Protein AF-A0A2S5M0J6-F1 (afdb_monomer_lite)

Secondary structure (DSSP, 8-state):
--HHHHHHTTS-EEE---TT--TTS--EEEEEEEEETTEEEEEEEETTS-EEE-HHHHHHHHHT--TT---------------------

Foldseek 3Di:
DDPVVVQVVPWDKDADDCPPPDPVDWDFGIWTWRADPNQTWIWTQTPVRDIDIDPVSVCCVVVVPDPPDPPPPPPDPPPPPDDDDDDDD

Structure (mmCIF, N/CA/C/O backbone):
data_AF-A0A2S5M0J6-F1
#
_entry.id   AF-A0A2S5M0J6-F1
#
loop_
_atom_site.group_PDB
_atom_site.id
_atom_site.type_symbol
_atom_site.label_atom_id
_atom_site.label_alt_id
_atom_site.label_comp_id
_atom_site.label_asym_id
_atom_site.label_entity_id
_atom_site.label_seq_id
_atom_site.pdbx_PDB_ins_code
_atom_site.Cartn_x
_atom_site.Cartn_y
_atom_site.Cartn_z
_atom_site.occupancy
_atom_site.B_iso_or_equiv
_atom_site.auth_seq_id
_atom_site.auth_comp_id
_atom_site.auth_asym_id
_atom_site.auth_atom_id
_atom_site.pdbx_PDB_model_num
ATOM 1 N N . MET A 1 1 ? 2.657 -19.919 0.087 1.00 55.06 1 MET A N 1
ATOM 2 C CA . MET A 1 1 ? 1.550 -18.971 0.300 1.00 55.06 1 MET A CA 1
ATOM 3 C C . MET A 1 1 ? 1.537 -18.551 1.747 1.00 55.06 1 MET A C 1
ATOM 5 O O . MET A 1 1 ? 1.160 -19.320 2.625 1.00 55.06 1 MET A O 1
ATOM 9 N N . THR A 1 2 ? 2.026 -17.349 1.979 1.00 74.31 2 THR A N 1
ATOM 10 C CA . THR A 1 2 ? 1.972 -16.658 3.257 1.00 74.31 2 THR A CA 1
ATOM 11 C C . THR A 1 2 ? 0.581 -16.037 3.447 1.00 74.31 2 THR A C 1
ATOM 13 O O . THR A 1 2 ? -0.108 -15.744 2.468 1.00 74.31 2 THR A O 1
ATOM 16 N N . PRO A 1 3 ? 0.125 -15.837 4.691 1.00 72.94 3 PRO A N 1
ATOM 17 C CA . PRO A 1 3 ? -1.177 -15.223 4.966 1.00 72.94 3 PRO A CA 1
ATOM 18 C C . PRO A 1 3 ? -1.313 -13.805 4.386 1.00 72.94 3 PRO A C 1
ATOM 20 O O . PRO A 1 3 ? -2.408 -13.410 4.001 1.00 72.94 3 PRO A O 1
ATOM 23 N N . VAL A 1 4 ? -0.204 -13.070 4.250 1.00 72.50 4 VAL A N 1
ATOM 24 C CA . VAL A 1 4 ? -0.186 -11.740 3.621 1.00 72.50 4 VAL A CA 1
ATOM 25 C C . VAL A 1 4 ? -0.446 -11.795 2.113 1.00 72.50 4 VAL A C 1
ATOM 27 O O . VAL A 1 4 ? -1.118 -10.920 1.578 1.00 72.50 4 VAL A O 1
ATOM 30 N N . GLU A 1 5 ? 0.005 -12.844 1.417 1.00 75.12 5 GLU A N 1
ATOM 31 C CA . GLU A 1 5 ? -0.270 -13.002 -0.016 1.00 75.12 5 GLU A CA 1
ATOM 32 C C . GLU A 1 5 ? -1.768 -13.162 -0.284 1.00 75.12 5 GLU A C 1
ATOM 34 O O . GLU A 1 5 ? -2.284 -12.507 -1.183 1.00 75.12 5 GLU A O 1
ATOM 39 N N . LYS A 1 6 ? -2.473 -13.936 0.553 1.00 79.75 6 LYS A N 1
ATOM 40 C CA . LYS A 1 6 ? -3.930 -14.116 0.444 1.00 79.75 6 LYS A CA 1
ATOM 41 C C . LYS A 1 6 ? -4.718 -12.822 0.640 1.00 79.75 6 LYS A C 1
ATOM 43 O O . LYS A 1 6 ? -5.757 -12.642 0.019 1.00 79.75 6 LYS A O 1
ATOM 48 N N . LEU A 1 7 ? -4.241 -11.926 1.503 1.00 73.88 7 LEU A N 1
ATOM 49 C CA . LEU A 1 7 ? -4.875 -10.620 1.706 1.00 73.88 7 LEU A CA 1
ATOM 50 C C . LEU A 1 7 ? -4.717 -9.734 0.465 1.00 73.88 7 LEU A C 1
ATOM 52 O O . LEU A 1 7 ? -5.662 -9.075 0.044 1.00 73.88 7 LEU A O 1
ATOM 56 N N . LEU A 1 8 ? -3.543 -9.776 -0.165 1.00 75.94 8 LEU A N 1
ATOM 57 C CA . LEU A 1 8 ? -3.249 -9.007 -1.375 1.00 75.94 8 LEU A CA 1
ATOM 58 C C . LEU A 1 8 ? -3.994 -9.519 -2.619 1.00 75.94 8 LEU A C 1
ATOM 60 O O . LEU A 1 8 ? -4.164 -8.755 -3.565 1.00 75.94 8 LEU A O 1
ATOM 64 N N . GLU A 1 9 ? -4.458 -10.773 -2.624 1.00 81.56 9 GLU A N 1
ATOM 65 C CA . GLU A 1 9 ? -5.340 -11.309 -3.676 1.00 81.56 9 GLU A CA 1
ATOM 66 C C . GLU A 1 9 ? -6.733 -10.661 -3.667 1.00 81.56 9 GLU A C 1
ATOM 68 O O . GLU A 1 9 ? -7.392 -10.621 -4.702 1.00 81.56 9 GLU A O 1
ATOM 73 N N . SER A 1 10 ? -7.179 -10.126 -2.525 1.00 80.56 10 SER A N 1
ATOM 74 C CA . SER A 1 10 ? -8.465 -9.424 -2.421 1.00 80.56 10 SER A CA 1
ATOM 75 C C . SER A 1 10 ? -8.397 -7.965 -2.883 1.00 80.56 10 SER A C 1
ATOM 77 O O . SER A 1 10 ? -9.430 -7.297 -2.944 1.00 80.56 10 SER A O 1
ATOM 79 N N . VAL A 1 11 ? -7.201 -7.449 -3.170 1.00 85.44 11 VAL A N 1
ATOM 80 C CA . VAL A 1 11 ? -7.009 -6.058 -3.583 1.00 85.44 11 VAL A CA 1
ATOM 81 C C . VAL A 1 11 ? -7.340 -5.923 -5.063 1.00 85.44 11 VAL A C 1
ATOM 83 O O . VAL A 1 11 ? -6.755 -6.600 -5.910 1.00 85.44 11 VAL A O 1
ATOM 86 N N . ALA A 1 12 ? -8.256 -5.011 -5.380 1.00 86.44 12 ALA A N 1
ATOM 87 C CA . ALA A 1 12 ? -8.489 -4.583 -6.750 1.00 86.44 12 ALA A CA 1
ATOM 88 C C . ALA A 1 12 ? -7.335 -3.669 -7.181 1.00 86.44 12 ALA A C 1
ATOM 90 O O . ALA A 1 12 ? -7.237 -2.526 -6.737 1.00 86.44 12 ALA A O 1
ATOM 91 N N . TRP A 1 13 ? -6.431 -4.205 -8.000 1.00 89.44 13 TRP A N 1
ATOM 92 C CA . TRP A 1 13 ? -5.297 -3.457 -8.531 1.00 89.44 13 TRP A CA 1
ATOM 93 C C . TRP A 1 13 ? -5.701 -2.685 -9.781 1.00 89.44 13 TRP A C 1
ATOM 95 O O . TRP A 1 13 ? -6.223 -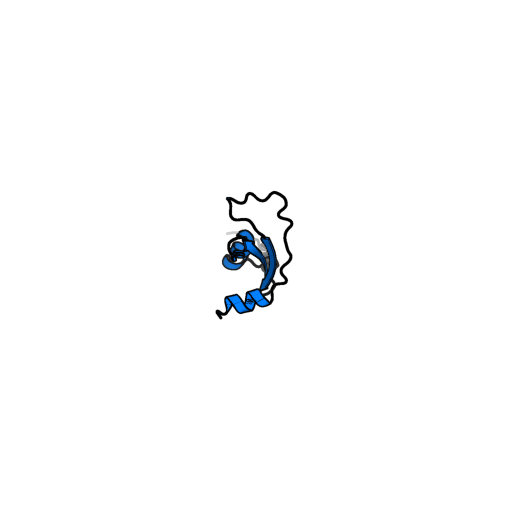3.260 -10.736 1.00 89.44 13 TRP A O 1
ATOM 105 N N . GLU A 1 14 ? -5.389 -1.398 -9.789 1.00 90.88 14 GLU A N 1
ATOM 106 C CA . GLU A 1 14 ? -5.572 -0.502 -10.920 1.00 90.88 14 GLU A CA 1
ATOM 107 C C . GLU A 1 14 ? -4.198 -0.105 -11.481 1.00 90.88 14 GLU A C 1
ATOM 109 O O . GLU A 1 14 ? -3.288 0.230 -10.712 1.00 90.88 14 GLU A O 1
ATOM 114 N N . PRO A 1 15 ? -3.998 -0.181 -12.809 1.00 90.62 15 PRO A N 1
ATOM 115 C CA . PRO A 1 15 ? -2.754 0.250 -13.427 1.00 90.62 15 PRO A CA 1
ATOM 116 C C . PRO A 1 15 ? -2.599 1.765 -13.284 1.00 90.62 15 PRO A C 1
ATOM 118 O O . PRO A 1 15 ? -3.548 2.520 -13.486 1.00 90.62 15 PRO A O 1
ATOM 121 N N . LEU A 1 16 ? -1.387 2.205 -12.960 1.00 87.62 16 LEU A N 1
ATOM 122 C CA . LEU A 1 16 ? -1.044 3.619 -12.912 1.00 87.62 16 LEU A CA 1
ATOM 123 C C . LEU A 1 16 ? -0.454 4.058 -14.252 1.00 87.62 16 LEU A C 1
ATOM 125 O O . LEU A 1 16 ? 0.398 3.376 -14.833 1.00 87.62 16 LEU A O 1
ATOM 129 N N . ASP A 1 17 ? -0.864 5.238 -14.710 1.00 82.56 17 ASP A N 1
ATOM 130 C CA . ASP A 1 17 ? -0.240 5.910 -15.844 1.00 82.56 17 ASP A CA 1
ATOM 131 C C . ASP A 1 17 ? 1.171 6.368 -15.461 1.00 82.56 17 ASP A C 1
ATOM 133 O O . ASP A 1 17 ? 1.384 7.410 -14.846 1.00 82.56 17 ASP A O 1
ATOM 137 N N . ASN A 1 18 ? 2.158 5.564 -15.848 1.00 76.12 18 ASN A N 1
ATOM 138 C CA . ASN A 1 18 ? 3.580 5.813 -15.605 1.00 76.12 18 ASN A CA 1
ATOM 139 C C . ASN A 1 18 ? 4.245 6.565 -16.761 1.00 76.12 18 ASN A C 1
ATOM 141 O O . ASN A 1 18 ? 5.419 6.349 -17.073 1.00 76.12 18 ASN A O 1
ATOM 145 N N . ASN A 1 19 ? 3.488 7.418 -17.451 1.00 72.25 19 ASN A N 1
ATOM 146 C CA . ASN A 1 19 ? 3.986 8.111 -18.627 1.00 72.25 19 ASN A CA 1
ATOM 147 C C . ASN A 1 19 ? 5.092 9.103 -18.217 1.00 72.25 19 ASN A C 1
ATOM 149 O O . ASN A 1 19 ? 4.809 10.162 -17.663 1.00 72.25 19 ASN A O 1
ATOM 153 N N . GLY A 1 20 ? 6.352 8.731 -18.463 1.00 69.06 20 GLY A N 1
ATOM 154 C CA . GLY A 1 20 ? 7.535 9.503 -18.063 1.00 69.06 20 GLY A CA 1
ATOM 155 C C . GLY A 1 20 ? 8.239 9.023 -16.790 1.00 69.06 20 GLY A C 1
ATOM 156 O O . GLY A 1 20 ? 9.098 9.744 -16.289 1.00 69.06 20 GLY A O 1
ATOM 157 N N . ALA A 1 21 ? 7.915 7.836 -16.266 1.00 72.56 21 ALA A N 1
ATOM 158 C CA . ALA A 1 21 ? 8.650 7.268 -15.139 1.00 72.56 21 ALA A CA 1
ATOM 159 C C . ALA A 1 21 ? 10.125 7.022 -15.502 1.00 72.56 21 ALA A C 1
ATOM 161 O O . ALA A 1 21 ? 10.443 6.408 -16.525 1.00 72.56 21 ALA A O 1
ATOM 162 N N . GLU A 1 22 ? 11.032 7.501 -14.652 1.00 73.12 22 GLU A N 1
ATOM 163 C CA . GLU A 1 22 ? 12.466 7.277 -14.809 1.00 73.12 22 GLU A CA 1
ATOM 164 C C . GLU A 1 22 ? 12.770 5.789 -14.597 1.00 73.12 22 GLU A C 1
ATOM 166 O O . GLU A 1 22 ? 12.546 5.235 -13.522 1.00 73.12 22 GLU A O 1
ATOM 171 N N . THR A 1 23 ? 13.282 5.119 -15.632 1.00 70.62 23 THR A N 1
ATOM 172 C CA . THR A 1 23 ? 13.544 3.667 -15.614 1.00 70.62 23 THR A CA 1
ATOM 173 C C . THR A 1 23 ? 14.628 3.246 -14.625 1.00 70.62 23 THR A C 1
ATOM 175 O O . THR A 1 23 ? 14.741 2.060 -14.325 1.00 70.62 23 THR A O 1
ATOM 178 N N . ASP A 1 24 ? 15.428 4.196 -14.141 1.00 79.31 24 ASP A N 1
ATOM 179 C CA . ASP A 1 24 ? 16.525 3.954 -13.200 1.00 79.31 24 ASP A CA 1
ATOM 180 C C . ASP A 1 24 ? 16.045 3.874 -11.739 1.00 79.31 24 ASP A C 1
ATOM 182 O O . ASP A 1 24 ? 16.719 3.299 -10.887 1.00 79.31 24 ASP A O 1
ATOM 186 N N . LEU A 1 25 ? 14.847 4.400 -11.445 1.00 82.19 25 LEU A N 1
ATOM 187 C CA . LEU A 1 25 ? 14.299 4.452 -10.094 1.00 82.19 25 LEU A CA 1
ATOM 188 C C . LEU A 1 25 ? 13.080 3.532 -9.929 1.00 82.19 25 LEU A C 1
ATOM 190 O O . LEU A 1 25 ? 12.266 3.377 -10.848 1.00 82.19 25 LEU A O 1
ATOM 194 N N . PRO A 1 26 ? 12.920 2.919 -8.741 1.00 82.00 26 PRO A N 1
ATOM 195 C CA . PRO A 1 26 ? 11.734 2.137 -8.436 1.00 82.00 26 PRO A CA 1
ATOM 196 C C . PRO A 1 26 ? 10.496 3.0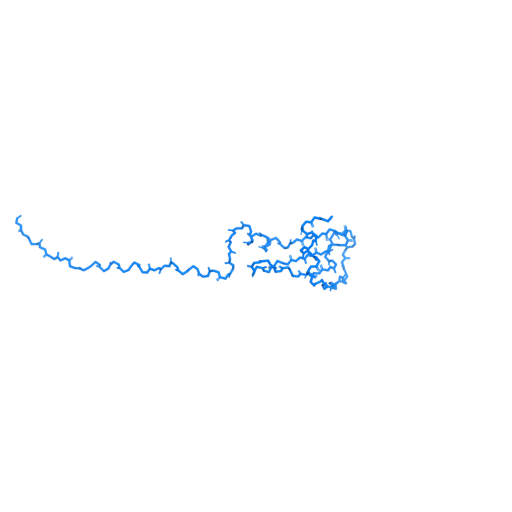41 -8.435 1.00 82.00 26 PRO A C 1
ATOM 198 O O . PRO A 1 26 ? 10.418 3.994 -7.661 1.00 82.00 26 PRO A O 1
ATOM 201 N N . HIS A 1 27 ? 9.519 2.717 -9.281 1.00 85.44 27 HIS A N 1
ATOM 202 C CA . HIS A 1 27 ? 8.273 3.473 -9.429 1.00 85.44 27 HIS A CA 1
ATOM 203 C C . HIS A 1 27 ? 7.047 2.558 -9.373 1.00 85.44 27 HIS A C 1
ATOM 205 O O . HIS A 1 27 ? 7.123 1.361 -9.666 1.00 85.44 27 HIS A O 1
ATOM 211 N N . ALA A 1 28 ? 5.911 3.128 -8.970 1.00 90.00 28 ALA A N 1
ATOM 212 C CA . ALA A 1 28 ? 4.658 2.409 -8.778 1.00 90.00 28 ALA A CA 1
ATOM 213 C C . ALA A 1 28 ? 3.942 2.146 -10.110 1.00 90.00 28 ALA A C 1
ATOM 215 O O . ALA A 1 28 ? 3.449 3.054 -10.762 1.00 90.00 28 ALA A O 1
ATOM 216 N N . THR A 1 29 ? 3.829 0.876 -10.487 1.00 90.56 29 THR A N 1
ATOM 217 C CA . THR A 1 29 ? 3.138 0.424 -11.706 1.00 90.56 29 THR A CA 1
ATOM 218 C C . THR A 1 29 ? 1.641 0.224 -11.516 1.00 90.56 29 THR A C 1
ATOM 220 O O . THR A 1 29 ? 0.867 0.472 -12.433 1.00 90.56 29 THR A O 1
ATOM 223 N N . HIS A 1 30 ? 1.235 -0.225 -10.330 1.00 92.12 30 HIS A N 1
ATOM 224 C CA . HIS A 1 30 ? -0.163 -0.458 -9.986 1.00 92.12 30 HIS A CA 1
ATOM 225 C C . HIS A 1 30 ? -0.438 0.095 -8.595 1.00 92.12 30 HIS A C 1
ATOM 227 O O . HIS A 1 30 ? 0.408 -0.024 -7.705 1.00 92.12 30 HIS A O 1
ATOM 233 N N . SER A 1 31 ? -1.631 0.638 -8.402 1.00 93.12 31 SER A N 1
ATOM 234 C CA . SER A 1 31 ? -2.170 1.031 -7.104 1.00 93.12 31 SER A CA 1
ATOM 235 C C . SER A 1 31 ? -3.328 0.126 -6.721 1.00 93.12 31 SER A C 1
ATOM 237 O O . SER A 1 31 ? -4.043 -0.383 -7.576 1.00 93.12 31 SER A O 1
ATOM 239 N N . GLY A 1 32 ? -3.538 -0.057 -5.429 1.00 91.12 32 GLY A N 1
ATOM 240 C CA . GLY A 1 32 ? -4.708 -0.730 -4.893 1.00 91.12 32 GLY A CA 1
ATOM 241 C C . GLY A 1 32 ? -5.013 -0.214 -3.497 1.00 91.12 32 GLY A C 1
ATOM 242 O O . GLY A 1 32 ? -4.163 0.393 -2.846 1.00 91.12 32 GLY A O 1
ATOM 243 N N . VAL A 1 33 ? -6.231 -0.456 -3.028 1.00 90.62 33 VAL A N 1
ATOM 244 C CA . VAL A 1 33 ? -6.630 -0.147 -1.654 1.00 90.62 33 VAL A CA 1
ATOM 245 C C . VAL A 1 33 ? -7.007 -1.450 -0.972 1.00 90.62 33 VAL A C 1
ATOM 247 O O . VAL A 1 33 ? -7.879 -2.177 -1.444 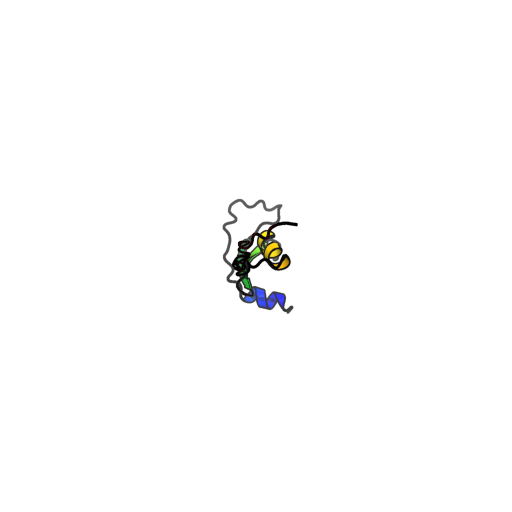1.00 90.62 33 VAL A O 1
ATOM 250 N N . LEU A 1 34 ? -6.326 -1.753 0.129 1.00 87.75 34 LEU A N 1
ATOM 251 C CA . LEU A 1 34 ? -6.631 -2.887 0.985 1.00 87.75 34 LEU A CA 1
ATOM 252 C C . LEU A 1 34 ? -7.417 -2.387 2.193 1.00 87.75 34 LEU A C 1
ATOM 254 O O . LEU A 1 34 ? -6.933 -1.543 2.941 1.00 87.75 34 LEU A O 1
ATOM 258 N N . GLU A 1 35 ? -8.619 -2.913 2.390 1.00 84.56 35 GLU A N 1
ATOM 259 C CA . GLU A 1 35 ? -9.434 -2.597 3.559 1.00 84.56 35 GLU A CA 1
ATOM 260 C C . GLU A 1 35 ? -9.248 -3.680 4.629 1.00 84.56 35 GLU A C 1
ATOM 262 O O . GLU A 1 35 ? -9.532 -4.855 4.391 1.00 84.56 35 GLU A O 1
ATOM 267 N N . ILE A 1 36 ? -8.748 -3.301 5.807 1.00 80.44 36 ILE A N 1
ATOM 268 C CA . ILE A 1 36 ? -8.570 -4.201 6.956 1.00 80.44 36 ILE A CA 1
ATOM 269 C C . ILE A 1 36 ? -9.215 -3.553 8.175 1.00 80.44 36 ILE A C 1
ATOM 271 O O . ILE A 1 36 ? -8.803 -2.474 8.580 1.00 80.44 36 ILE A O 1
ATOM 275 N N . ASN A 1 37 ? -10.199 -4.213 8.794 1.00 75.88 37 ASN A N 1
ATOM 276 C CA . ASN A 1 37 ? -10.889 -3.699 9.988 1.00 75.88 37 ASN A CA 1
ATOM 277 C C . ASN A 1 37 ? -11.431 -2.260 9.820 1.00 75.88 37 ASN A C 1
ATOM 279 O O . ASN A 1 37 ? -11.379 -1.467 10.753 1.00 75.88 37 ASN A O 1
ATOM 283 N N . GLY A 1 38 ? -11.917 -1.908 8.623 1.00 77.50 38 GLY A N 1
ATOM 284 C CA . GLY A 1 38 ? -12.411 -0.559 8.310 1.00 77.50 38 GLY A CA 1
ATOM 285 C C . GLY A 1 38 ? -11.321 0.477 8.002 1.00 77.50 38 GLY A C 1
ATOM 286 O O . GLY A 1 38 ? -11.639 1.596 7.611 1.00 77.50 38 GLY A O 1
ATOM 287 N N . LEU A 1 39 ? -10.041 0.110 8.115 1.00 78.19 39 LEU A N 1
ATOM 288 C CA . LEU A 1 39 ? -8.909 0.947 7.726 1.00 78.19 39 LEU A CA 1
ATOM 289 C C . LEU A 1 39 ? -8.568 0.705 6.260 1.00 78.19 39 LEU A C 1
ATOM 291 O O . LEU A 1 39 ? -8.364 -0.434 5.838 1.00 78.19 39 LEU A O 1
ATOM 295 N N . LYS A 1 40 ? -8.478 1.786 5.489 1.00 86.38 40 LYS A N 1
ATOM 296 C CA . LYS A 1 40 ? -8.091 1.754 4.078 1.00 86.38 40 LYS A CA 1
ATOM 297 C C . LYS A 1 40 ? -6.595 2.001 3.965 1.00 86.38 40 LYS A C 1
ATOM 299 O O . LYS A 1 40 ? -6.127 3.091 4.265 1.00 86.38 40 LYS A O 1
ATOM 304 N N . LEU A 1 41 ? -5.865 0.985 3.524 1.00 87.88 41 LEU A N 1
ATOM 305 C CA . LEU A 1 41 ? -4.422 1.022 3.332 1.00 87.88 41 LEU A CA 1
ATOM 306 C C . LEU A 1 41 ? -4.125 1.110 1.838 1.00 87.88 41 LEU A C 1
ATOM 308 O O . LEU A 1 41 ? -4.440 0.190 1.074 1.00 87.88 41 LEU A O 1
ATOM 312 N N . ARG A 1 42 ? -3.499 2.199 1.402 1.00 90.62 42 ARG A N 1
ATOM 313 C CA . ARG A 1 42 ? -3.028 2.324 0.024 1.00 90.62 42 ARG A CA 1
ATOM 314 C C . ARG A 1 42 ? -1.822 1.414 -0.180 1.00 90.62 42 ARG A C 1
ATOM 316 O O . ARG A 1 42 ? -0.877 1.391 0.609 1.00 90.62 42 ARG A O 1
ATOM 323 N N . CYS A 1 43 ? -1.881 0.640 -1.252 1.00 91.19 43 CYS A N 1
ATOM 324 C CA . CYS A 1 43 ? -0.889 -0.348 -1.638 1.00 91.19 43 CYS A CA 1
ATOM 325 C C . CYS A 1 43 ? -0.390 -0.023 -3.043 1.00 91.19 43 CYS A C 1
ATOM 327 O O . CYS A 1 43 ? -1.178 0.327 -3.921 1.00 91.19 43 CYS A O 1
ATOM 329 N N . TYR A 1 44 ? 0.900 -0.217 -3.287 1.00 91.56 44 TYR A N 1
ATOM 330 C CA . TYR A 1 44 ? 1.504 0.012 -4.592 1.00 91.56 44 TYR A CA 1
ATOM 331 C C . TYR A 1 44 ? 2.385 -1.167 -4.989 1.00 91.56 44 TYR A C 1
ATOM 333 O O . TYR A 1 44 ? 3.141 -1.703 -4.177 1.00 91.56 44 TYR A O 1
ATOM 341 N N . THR A 1 45 ? 2.305 -1.563 -6.255 1.00 91.06 45 THR A N 1
ATOM 342 C CA . THR A 1 45 ? 3.214 -2.545 -6.851 1.00 91.06 45 THR A CA 1
ATOM 343 C C . THR A 1 45 ? 4.262 -1.810 -7.665 1.00 91.06 45 THR A C 1
ATOM 345 O O . THR A 1 45 ? 3.933 -1.088 -8.602 1.00 91.06 45 THR A O 1
ATOM 348 N N . LEU A 1 46 ? 5.529 -2.001 -7.323 1.00 90.19 46 LEU A N 1
ATOM 349 C CA . LEU A 1 46 ? 6.660 -1.408 -8.022 1.00 90.19 46 LEU A CA 1
ATOM 350 C C . LEU A 1 46 ? 7.008 -2.199 -9.289 1.00 90.19 46 LEU A C 1
ATOM 352 O O . LEU A 1 46 ? 6.695 -3.384 -9.403 1.00 90.19 46 LEU A O 1
ATOM 356 N N . ASN A 1 47 ? 7.710 -1.554 -10.217 1.00 88.06 47 ASN A N 1
ATOM 357 C CA . ASN A 1 47 ? 8.216 -2.171 -11.449 1.00 88.06 47 ASN A CA 1
ATOM 358 C C . ASN A 1 47 ? 9.124 -3.395 -11.212 1.00 88.06 47 ASN A C 1
ATOM 360 O O . ASN A 1 47 ? 9.173 -4.292 -12.046 1.00 88.06 47 ASN A O 1
ATOM 364 N N . ASP A 1 48 ? 9.797 -3.460 -10.062 1.00 86.88 48 ASP A N 1
ATOM 365 C CA . ASP A 1 48 ? 10.656 -4.578 -9.637 1.00 86.88 48 ASP A CA 1
ATOM 366 C C . ASP A 1 48 ? 9.872 -5.752 -8.997 1.00 86.88 48 ASP A C 1
ATOM 368 O O . ASP A 1 48 ? 10.450 -6.683 -8.444 1.00 86.88 48 ASP A O 1
ATOM 372 N N . GLY A 1 49 ? 8.535 -5.706 -8.998 1.00 84.06 49 GLY A N 1
ATOM 373 C CA . GLY A 1 49 ? 7.673 -6.744 -8.413 1.00 84.06 49 GLY A CA 1
ATOM 374 C C . GLY A 1 49 ? 7.525 -6.672 -6.888 1.00 84.06 49 GLY A C 1
ATOM 375 O O . GLY A 1 49 ? 6.767 -7.443 -6.296 1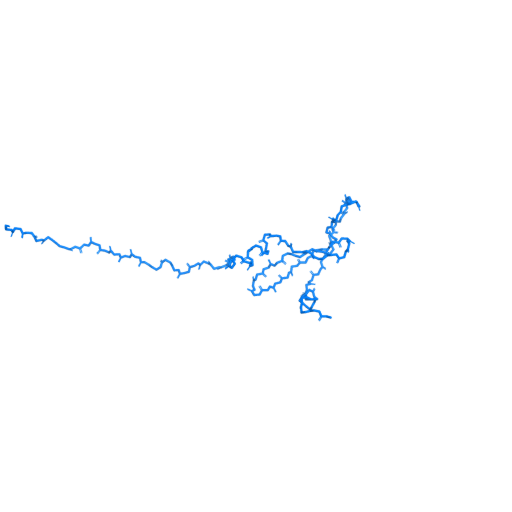.00 84.06 49 GLY A O 1
ATOM 376 N N . ARG A 1 50 ? 8.202 -5.721 -6.236 1.00 87.31 50 ARG A N 1
ATOM 377 C CA . ARG A 1 50 ? 8.002 -5.405 -4.817 1.00 87.31 50 ARG A CA 1
ATOM 378 C 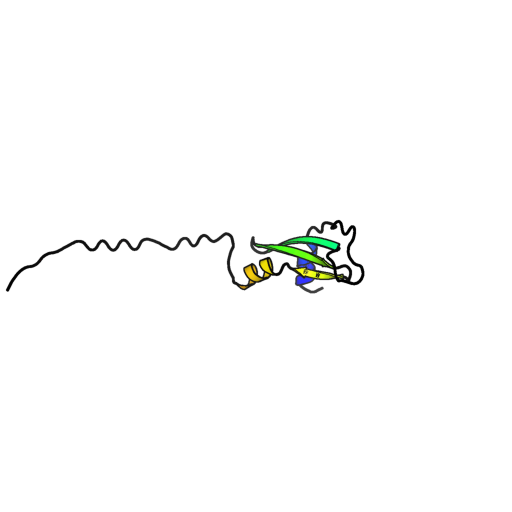C . ARG A 1 50 ? 6.651 -4.729 -4.597 1.00 87.31 50 ARG A C 1
ATOM 380 O O . ARG A 1 50 ? 6.232 -3.895 -5.392 1.00 87.31 50 ARG A O 1
ATOM 387 N N . ARG A 1 51 ? 5.992 -5.059 -3.488 1.00 88.25 51 ARG A N 1
ATOM 388 C CA . ARG A 1 51 ? 4.742 -4.425 -3.050 1.00 88.25 51 ARG A CA 1
ATOM 389 C C . ARG A 1 51 ? 5.018 -3.615 -1.797 1.00 88.25 51 ARG A C 1
ATOM 391 O O . ARG A 1 51 ? 5.651 -4.121 -0.872 1.00 88.25 51 ARG A O 1
ATOM 398 N N . ILE A 1 52 ? 4.566 -2.374 -1.789 1.00 88.69 52 ILE A N 1
ATOM 399 C CA . ILE A 1 52 ? 4.745 -1.440 -0.682 1.00 88.69 52 ILE A CA 1
ATOM 400 C C . ILE A 1 52 ? 3.388 -0.904 -0.243 1.00 88.69 52 ILE A C 1
ATOM 402 O O . ILE A 1 52 ? 2.444 -0.862 -1.032 1.00 88.69 52 ILE A O 1
ATOM 406 N N . PHE A 1 53 ? 3.307 -0.497 1.015 1.00 89.31 53 PHE A N 1
ATOM 407 C CA . PHE A 1 53 ? 2.161 0.223 1.553 1.00 89.31 53 PHE A CA 1
ATOM 408 C C . PHE A 1 53 ? 2.540 1.683 1.753 1.00 89.31 53 PHE A C 1
ATOM 410 O O . PHE A 1 53 ? 3.719 2.001 1.937 1.00 89.31 53 PHE A O 1
ATOM 417 N N . ASP A 1 54 ? 1.544 2.554 1.715 1.00 88.81 54 ASP A N 1
ATOM 418 C CA . ASP A 1 54 ? 1.731 3.957 2.040 1.00 88.81 54 ASP A CA 1
ATOM 419 C C . ASP A 1 54 ? 2.166 4.117 3.502 1.00 88.81 54 ASP A C 1
ATOM 421 O O . ASP A 1 54 ? 1.622 3.483 4.412 1.00 88.81 54 ASP A O 1
ATOM 425 N N . ALA A 1 55 ? 3.190 4.939 3.719 1.00 86.81 55 ALA A N 1
ATOM 426 C CA . ALA A 1 55 ? 3.771 5.123 5.039 1.00 86.81 55 ALA A CA 1
ATOM 427 C C . ALA A 1 55 ? 2.782 5.780 6.009 1.00 86.81 55 ALA A C 1
ATOM 429 O O . ALA A 1 55 ? 2.795 5.447 7.192 1.00 86.81 55 ALA A O 1
ATOM 430 N N . GLU A 1 56 ? 1.915 6.674 5.525 1.00 84.31 56 GLU A N 1
ATOM 431 C CA . GLU A 1 56 ? 0.925 7.348 6.366 1.00 84.31 56 GLU A CA 1
ATOM 432 C C . GLU A 1 56 ? -0.120 6.355 6.879 1.00 84.31 56 GLU A C 1
ATOM 434 O O . GLU A 1 56 ? -0.448 6.349 8.066 1.00 84.31 56 GLU A O 1
ATOM 439 N N . ASP A 1 57 ? -0.577 5.459 6.003 1.00 84.25 57 ASP A N 1
ATOM 440 C CA . ASP A 1 57 ? -1.623 4.489 6.325 1.00 84.25 57 ASP A CA 1
ATOM 441 C C . ASP A 1 57 ? -1.101 3.390 7.266 1.00 84.25 57 ASP A C 1
ATOM 443 O O . ASP A 1 57 ? -1.785 2.986 8.208 1.00 84.25 57 ASP A O 1
ATOM 447 N N . ILE A 1 58 ? 0.140 2.930 7.063 1.00 83.31 58 ILE A N 1
ATOM 448 C CA . ILE A 1 58 ? 0.797 1.999 7.992 1.00 83.31 58 ILE A CA 1
ATOM 449 C C . ILE A 1 58 ? 1.051 2.664 9.341 1.00 83.31 58 ILE A C 1
ATOM 451 O O . ILE A 1 58 ? 0.875 2.020 10.373 1.00 83.31 58 ILE A O 1
ATOM 455 N N . ASN A 1 59 ? 1.436 3.940 9.356 1.00 84.31 59 ASN A N 1
ATOM 456 C CA . ASN A 1 59 ? 1.618 4.657 10.608 1.00 84.31 59 ASN A CA 1
ATOM 457 C C . ASN A 1 59 ? 0.290 4.778 11.369 1.00 84.31 59 ASN A C 1
ATOM 459 O O . ASN A 1 59 ? 0.267 4.506 12.561 1.00 84.31 59 ASN A O 1
ATOM 463 N N . ALA A 1 60 ? -0.822 5.073 10.689 1.00 79.88 60 ALA A N 1
ATOM 464 C CA . ALA A 1 60 ? -2.150 5.088 11.307 1.00 79.88 60 ALA A CA 1
ATOM 465 C C . ALA A 1 60 ? -2.554 3.712 11.870 1.00 79.88 60 ALA A C 1
ATOM 467 O O . ALA A 1 60 ? -3.051 3.617 12.992 1.00 79.88 60 ALA A O 1
ATOM 468 N N . LEU A 1 61 ? -2.275 2.636 11.127 1.00 78.19 61 LEU A N 1
ATOM 469 C CA . LEU A 1 61 ? -2.534 1.263 11.566 1.00 78.19 61 LEU A CA 1
ATOM 470 C C . LEU A 1 61 ? -1.717 0.877 12.811 1.00 78.19 61 LEU A C 1
ATOM 472 O O . LEU A 1 61 ? -2.237 0.208 13.702 1.00 78.19 61 LEU A O 1
ATOM 476 N N . LEU A 1 62 ? -0.436 1.256 12.860 1.00 78.69 62 LEU A N 1
ATOM 477 C CA . LEU A 1 62 ? 0.490 0.883 13.935 1.00 78.69 62 LEU A CA 1
ATOM 478 C C . LEU A 1 62 ? 0.374 1.776 15.177 1.00 78.69 62 LEU A C 1
ATOM 480 O O . LEU A 1 62 ? 0.602 1.290 16.282 1.00 78.69 62 LEU A O 1
ATOM 484 N N . ASP A 1 63 ? 0.008 3.048 15.007 1.00 75.62 63 ASP A N 1
ATOM 485 C CA . ASP A 1 63 ? -0.260 3.995 16.101 1.00 75.62 63 ASP A CA 1
ATOM 486 C C . ASP A 1 63 ? -1.559 3.645 16.851 1.00 75.62 63 ASP A C 1
ATOM 488 O O . ASP A 1 63 ? -1.807 4.144 17.944 1.00 75.62 63 ASP A O 1
ATOM 492 N N . GLY A 1 64 ? -2.384 2.750 16.290 1.00 62.91 64 GLY A N 1
ATOM 493 C CA . GLY A 1 64 ? -3.673 2.372 16.869 1.00 62.91 64 GLY A CA 1
ATOM 494 C C . GLY A 1 64 ? -4.705 3.498 16.801 1.00 62.91 64 GLY A C 1
ATOM 495 O O . GLY A 1 64 ? -5.697 3.448 17.520 1.00 62.91 64 GLY A O 1
ATOM 496 N N . ARG A 1 65 ? -4.466 4.509 15.956 1.00 54.97 65 ARG A N 1
ATOM 497 C CA . ARG A 1 65 ? -5.367 5.635 15.741 1.00 54.97 65 ARG A CA 1
ATOM 498 C C . ARG A 1 65 ? -6.360 5.270 14.653 1.00 54.97 65 ARG A C 1
ATOM 500 O O . ARG A 1 65 ? -6.097 5.384 13.460 1.00 54.97 65 ARG A O 1
ATOM 507 N N . ASP A 1 66 ? -7.519 4.829 15.092 1.00 58.75 66 ASP A N 1
ATOM 508 C CA . ASP A 1 66 ? -8.730 4.763 14.295 1.00 58.75 66 ASP A CA 1
ATOM 509 C C . ASP A 1 66 ? -9.046 6.176 13.750 1.00 58.75 66 ASP A C 1
ATOM 511 O O . ASP A 1 66 ? -9.312 7.095 14.524 1.00 58.75 66 ASP A O 1
ATOM 515 N N . PRO A 1 67 ? -9.036 6.404 12.421 1.00 54.62 67 PRO A N 1
ATOM 516 C CA . PRO A 1 67 ? -9.373 7.705 11.841 1.00 54.62 67 PRO A CA 1
ATOM 517 C C . PRO A 1 67 ? -10.870 8.051 11.973 1.00 54.62 67 PRO A C 1
ATOM 519 O O . PRO A 1 67 ? -11.267 9.136 11.559 1.00 54.62 67 PRO A O 1
ATOM 522 N N . ASP A 1 68 ? -11.675 7.148 12.551 1.00 54.59 68 ASP A N 1
ATOM 523 C CA . ASP A 1 68 ? -13.124 7.281 12.769 1.00 54.59 68 ASP A CA 1
ATOM 524 C C . ASP A 1 68 ? -13.525 7.228 14.261 1.00 54.59 68 ASP A C 1
ATOM 526 O O . ASP A 1 68 ? -14.694 7.392 14.599 1.00 54.59 68 ASP A O 1
ATOM 530 N N . PHE A 1 69 ? -12.585 7.023 15.194 1.00 49.38 69 PHE A N 1
ATOM 531 C CA . PHE A 1 69 ? -12.912 7.055 16.623 1.00 49.38 69 PHE A CA 1
ATOM 532 C C . PHE A 1 69 ? -12.824 8.497 17.123 1.00 49.38 69 PHE A C 1
ATOM 534 O O . PHE A 1 69 ? -11.845 8.940 17.728 1.00 49.38 69 PHE A O 1
ATOM 541 N N . GLU A 1 70 ? -13.887 9.262 16.880 1.00 53.03 70 GLU A N 1
ATOM 542 C CA . GLU A 1 70 ? -14.243 10.316 17.822 1.00 53.03 70 GLU A CA 1
ATOM 543 C C . GLU A 1 70 ? -14.377 9.656 19.197 1.00 53.03 70 GLU A C 1
ATOM 545 O O . GLU A 1 70 ? -15.374 8.993 19.463 1.00 53.03 70 GLU A O 1
ATOM 550 N N . SER A 1 71 ? -13.362 9.797 20.053 1.00 54.31 71 SER A N 1
ATOM 551 C CA . SER A 1 71 ? -13.414 9.388 21.456 1.00 54.31 71 SER A CA 1
ATOM 552 C C . SER A 1 71 ? -14.710 9.899 22.095 1.00 54.31 71 SER A C 1
ATOM 554 O O . SER A 1 71 ? -14.800 11.098 22.375 1.00 54.31 71 SER A O 1
ATOM 556 N N . PRO A 1 72 ? -15.706 9.051 22.417 1.00 60.66 72 PRO A N 1
ATOM 557 C CA . PRO A 1 72 ? -16.884 9.502 23.139 1.00 60.66 72 PRO A CA 1
ATOM 558 C C . PRO A 1 72 ? -16.581 9.454 24.640 1.00 60.66 72 PRO A C 1
ATOM 560 O O . PRO A 1 72 ? -17.230 8.738 25.405 1.00 60.66 72 PRO A O 1
ATOM 563 N N . HIS A 1 73 ? -15.532 10.158 25.067 1.00 54.66 73 HIS A N 1
ATOM 564 C CA . HIS A 1 73 ? -15.166 10.218 26.477 1.00 54.66 73 HIS A CA 1
ATOM 565 C C . HIS A 1 73 ? -14.481 11.529 26.862 1.00 54.66 73 HIS A C 1
ATOM 567 O O . HIS A 1 73 ? -13.390 11.535 27.417 1.00 54.66 73 HIS A O 1
ATOM 573 N N . ASP A 1 74 ? -15.167 12.644 26.630 1.00 52.66 74 ASP A N 1
ATOM 574 C CA . ASP A 1 74 ? -15.159 13.710 27.634 1.00 52.66 74 ASP A CA 1
ATOM 575 C C . ASP A 1 74 ? -16.592 13.851 28.158 1.00 52.66 74 ASP A C 1
ATOM 577 O O . ASP A 1 74 ? -17.353 14.764 27.840 1.00 52.66 74 ASP A O 1
ATOM 581 N N . ALA A 1 75 ? -17.014 12.804 28.872 1.00 55.06 75 ALA A N 1
ATOM 582 C CA . ALA A 1 75 ? -18.200 12.860 29.699 1.00 55.06 75 ALA A CA 1
ATOM 583 C C . ALA A 1 75 ? -17.926 13.868 30.823 1.00 55.06 75 ALA A C 1
ATOM 585 O O . ALA A 1 75 ? -16.988 13.695 31.597 1.00 55.06 75 ALA A O 1
ATOM 586 N N . GLY A 1 76 ? -18.756 14.911 30.850 1.00 56.09 76 GLY A N 1
ATOM 587 C CA . GLY A 1 76 ? -18.792 16.021 31.796 1.00 56.09 76 GLY A CA 1
ATOM 588 C C . GLY A 1 76 ? -18.024 15.858 33.109 1.00 56.09 76 GLY A C 1
ATOM 589 O O . GLY A 1 76 ? -18.378 15.054 33.968 1.00 56.09 76 GLY A O 1
ATOM 590 N N . GLN A 1 77 ? -17.067 16.758 33.328 1.00 55.38 77 GLN A N 1
ATOM 591 C CA . GLN A 1 77 ? -16.840 17.299 34.663 1.00 55.38 77 GLN A CA 1
ATOM 592 C C . GLN A 1 77 ? -17.658 18.583 34.836 1.00 55.38 77 GLN A C 1
ATOM 594 O O . GLN A 1 77 ? -17.122 19.690 34.865 1.00 55.38 77 GLN A O 1
ATOM 599 N N . ASP A 1 78 ? -18.973 18.442 35.008 1.00 58.69 78 ASP A N 1
ATOM 600 C CA . ASP A 1 78 ? -19.713 19.401 35.816 1.00 58.69 78 ASP A CA 1
ATOM 601 C C . ASP A 1 78 ? -19.430 19.098 37.297 1.00 58.69 78 ASP A C 1
ATOM 603 O O . ASP A 1 78 ? -20.131 18.361 37.975 1.00 58.69 78 ASP 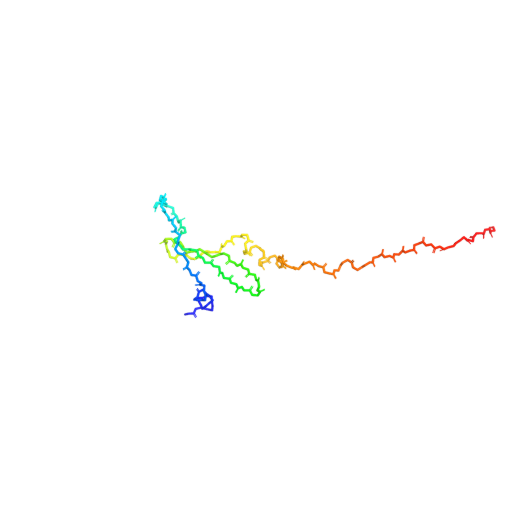A O 1
ATOM 607 N N . LEU A 1 79 ? -18.357 19.670 37.841 1.00 61.69 79 LEU A N 1
ATOM 608 C CA . LEU A 1 79 ? -18.292 19.889 39.285 1.00 61.69 79 LEU A CA 1
ATOM 609 C C . LEU A 1 79 ? -18.681 21.336 39.547 1.00 61.69 79 LEU A C 1
ATOM 611 O O . LEU A 1 79 ? -17.852 22.231 39.706 1.00 61.69 79 LEU A O 1
ATOM 615 N N . ASN A 1 80 ? -20.000 21.526 39.558 1.00 55.41 80 ASN A N 1
ATOM 616 C CA . ASN A 1 80 ? -20.713 22.636 40.168 1.00 55.41 80 ASN A CA 1
ATOM 617 C C . ASN A 1 80 ? -20.169 22.892 41.588 1.00 55.41 80 ASN A C 1
ATOM 619 O O . ASN A 1 80 ? -20.624 22.289 42.557 1.00 55.41 80 ASN A O 1
ATOM 623 N N . SER A 1 81 ? -19.177 23.776 41.716 1.00 56.62 81 SER A N 1
ATOM 624 C CA . SER A 1 81 ? -18.744 24.317 43.006 1.00 56.62 81 SER A CA 1
ATOM 625 C C . SER A 1 81 ? -19.657 25.481 43.365 1.00 56.62 81 SER A C 1
ATOM 627 O O . SER A 1 81 ? -19.324 26.644 43.151 1.00 56.62 81 SER A O 1
ATOM 629 N N . ASN A 1 82 ? -20.834 25.153 43.886 1.00 57.91 82 ASN A N 1
ATOM 630 C CA . ASN A 1 82 ? -21.678 26.096 44.599 1.00 57.91 82 ASN A CA 1
ATOM 631 C C . ASN A 1 82 ? -22.107 25.462 45.926 1.00 57.91 82 ASN A C 1
ATOM 633 O O . ASN A 1 82 ? -22.328 24.255 45.974 1.00 57.91 82 ASN A O 1
ATOM 637 N N . ASP A 1 83 ? -22.262 26.316 46.942 1.00 56.31 83 ASP A N 1
ATOM 638 C CA . ASP A 1 83 ? -22.599 26.043 48.351 1.00 56.31 83 ASP A CA 1
ATOM 639 C C . ASP A 1 83 ? -21.397 25.659 49.254 1.00 56.31 83 ASP A C 1
ATOM 641 O O . ASP A 1 83 ? -20.655 24.735 48.964 1.00 56.31 83 ASP A O 1
ATOM 645 N N . ASN A 1 84 ? -21.121 26.297 50.397 1.00 53.97 84 ASN A N 1
ATOM 646 C CA . ASN A 1 84 ? -21.894 27.289 51.131 1.00 53.97 84 ASN A CA 1
ATOM 647 C C . ASN A 1 84 ? -21.017 28.035 52.159 1.00 53.97 84 ASN A C 1
ATOM 649 O O . ASN A 1 84 ? -19.954 27.580 52.575 1.00 53.97 84 ASN A O 1
ATOM 653 N N . LYS A 1 85 ? -21.510 29.205 52.557 1.00 57.78 85 LYS A N 1
ATOM 654 C CA . LYS A 1 85 ? -20.988 30.110 53.582 1.00 57.78 85 LYS A CA 1
ATOM 655 C C . LYS A 1 85 ? -21.232 29.529 54.976 1.00 57.78 85 LYS A C 1
ATOM 657 O O . LYS A 1 85 ? -22.395 29.343 55.292 1.00 57.78 85 LYS A O 1
ATOM 662 N N . GLU A 1 86 ? -20.219 29.427 55.837 1.00 53.44 86 GLU A N 1
ATOM 663 C CA . GLU A 1 86 ? -20.365 29.476 57.310 1.00 53.44 86 GLU A CA 1
ATOM 664 C C . GLU A 1 86 ? -19.076 30.111 57.882 1.00 53.44 86 GLU A C 1
ATOM 666 O O . GLU A 1 86 ? -17.985 29.583 57.713 1.00 53.44 86 GLU A O 1
ATOM 671 N N . ALA A 1 87 ? -19.058 31.400 58.235 1.00 50.44 87 ALA A N 1
ATOM 672 C CA . ALA A 1 87 ? -19.542 31.999 59.484 1.00 50.44 87 ALA A CA 1
ATOM 673 C C . ALA A 1 87 ? -18.697 31.630 60.727 1.00 50.44 87 ALA A C 1
ATOM 675 O O . ALA A 1 87 ? -18.822 30.552 61.285 1.00 50.44 87 ALA A O 1
ATOM 676 N N . THR A 1 88 ? -17.902 32.613 61.170 1.00 48.00 88 THR A N 1
ATOM 677 C CA . THR A 1 88 ? -17.737 33.046 62.571 1.00 48.00 88 THR A CA 1
ATOM 678 C C . THR A 1 88 ? -17.417 31.995 63.643 1.00 48.00 88 THR A C 1
ATOM 680 O O . THR A 1 88 ? -18.320 31.308 64.110 1.00 48.00 88 THR A O 1
ATOM 683 N N . LYS A 1 89 ? -16.205 32.061 64.216 1.00 47.03 89 LYS A N 1
ATOM 684 C CA . LYS A 1 89 ? -15.997 32.457 65.626 1.00 47.03 89 LYS A CA 1
ATOM 685 C C . LYS A 1 89 ? -14.533 32.768 65.926 1.00 47.03 89 LYS A C 1
ATOM 687 O O . LYS A 1 89 ? -13.667 32.023 65.426 1.00 47.03 89 LYS A O 1
#

pLDDT: mean 74.71, std 14.15, range [47.03, 93.12]

Radius of gyration: 25.38 Å; chains: 1; bounding box: 39×52×84 Å

Sequence (89 aa):
MTPVEKLLESVAWEPLDNNGAETDLPHATHSGVLEINGLKLRCYTLNDGRRIFDAEDINALLDGRDPDFESPHDAGQDLNSNDNKEATK